Protein AF-A0A259NMN5-F1 (afdb_monomer_lite)

Sequence (43 aa):
MRVLLVEDTVGLGEAVRDQIADDGHAVDWVQTLGFAEASVRTT

Radius of gyration: 10.35 Å; chains: 1; bounding box: 25×16×24 Å

Foldseek 3Di:
DEEEAAALDPVVQVVVCVVCVVVVYHYHYDNDPVVVVVVVVVD

Structure (mmCIF, N/CA/C/O backbone):
data_AF-A0A259NMN5-F1
#
_entry.id   AF-A0A259NMN5-F1
#
loop_
_atom_site.group_PDB
_atom_site.id
_atom_site.type_symbol
_atom_site.label_atom_id
_atom_site.label_alt_id
_atom_site.label_comp_id
_atom_site.label_asym_id
_atom_site.label_entity_id
_atom_site.label_seq_id
_atom_site.pdbx_PDB_ins_code
_atom_site.Cartn_x
_atom_site.Cartn_y
_atom_site.Cartn_z
_atom_site.occupancy
_atom_site.B_iso_or_equiv
_atom_site.auth_seq_id
_atom_site.auth_comp_id
_atom_site.auth_asym_id
_atom_site.auth_atom_id
_atom_site.pdbx_PDB_model_num
ATOM 1 N N . MET A 1 1 ? -8.257 -7.427 -3.388 1.00 68.62 1 MET 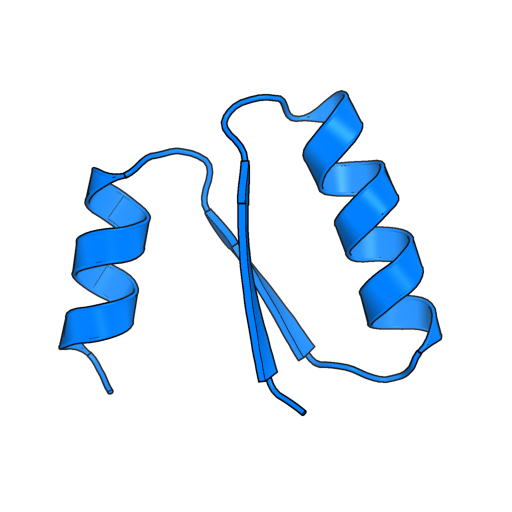A N 1
ATOM 2 C CA . MET A 1 1 ? -8.230 -7.238 -1.916 1.00 68.62 1 MET A CA 1
ATOM 3 C C . MET A 1 1 ? -7.504 -5.930 -1.603 1.00 68.62 1 MET A C 1
ATOM 5 O O . MET A 1 1 ? -6.877 -5.401 -2.516 1.00 68.62 1 MET A O 1
ATOM 9 N N . ARG A 1 2 ? -7.639 -5.365 -0.393 1.00 76.94 2 ARG A N 1
ATOM 10 C CA . ARG A 1 2 ? -6.923 -4.138 0.016 1.00 76.94 2 ARG A CA 1
ATOM 11 C C . ARG A 1 2 ? -5.764 -4.498 0.939 1.00 76.94 2 ARG A C 1
ATOM 13 O O . ARG A 1 2 ? -5.978 -5.237 1.895 1.00 76.94 2 ARG A O 1
ATOM 20 N N . VAL A 1 3 ? -4.569 -4.005 0.631 1.00 80.25 3 VAL A N 1
ATOM 21 C CA . VAL A 1 3 ? -3.334 -4.290 1.373 1.00 80.25 3 VAL A CA 1
ATOM 22 C C . VAL A 1 3 ? -2.758 -2.972 1.879 1.00 80.25 3 VAL A C 1
ATOM 24 O O . VAL A 1 3 ? -2.546 -2.054 1.094 1.00 80.25 3 VAL A O 1
ATOM 27 N N . LEU A 1 4 ? -2.503 -2.875 3.184 1.00 81.62 4 LEU A N 1
ATOM 28 C CA . LEU A 1 4 ? -1.787 -1.744 3.773 1.00 81.62 4 LEU A CA 1
ATOM 29 C C . LEU A 1 4 ? -0.301 -2.107 3.838 1.00 81.62 4 LEU A C 1
ATOM 31 O O . LEU A 1 4 ? 0.085 -2.995 4.598 1.00 81.62 4 LEU A O 1
ATOM 35 N N . LEU A 1 5 ? 0.517 -1.440 3.031 1.00 79.88 5 LEU A N 1
ATOM 36 C CA . LEU A 1 5 ? 1.965 -1.600 3.023 1.00 79.88 5 LEU A CA 1
ATOM 37 C C . LEU A 1 5 ? 2.581 -0.542 3.941 1.00 79.88 5 LEU A C 1
ATOM 39 O O . LEU A 1 5 ? 2.410 0.652 3.708 1.00 79.88 5 LEU A O 1
ATOM 43 N N . VAL A 1 6 ? 3.300 -0.967 4.978 1.00 82.12 6 VAL A N 1
ATOM 44 C CA . VAL A 1 6 ? 3.991 -0.065 5.910 1.00 82.12 6 VAL A CA 1
ATOM 45 C C . VAL A 1 6 ? 5.490 -0.242 5.717 1.00 82.12 6 VAL A C 1
ATOM 47 O O . VAL A 1 6 ? 6.069 -1.169 6.268 1.00 82.12 6 VAL A O 1
ATOM 50 N N . GLU A 1 7 ? 6.110 0.627 4.924 1.00 84.44 7 GLU A N 1
ATOM 51 C CA . GLU A 1 7 ? 7.528 0.515 4.558 1.00 84.44 7 GLU A CA 1
ATOM 52 C C . GLU A 1 7 ? 8.194 1.891 4.587 1.00 84.44 7 GLU A C 1
ATOM 54 O O . GLU A 1 7 ? 7.805 2.774 3.825 1.00 84.44 7 GLU A O 1
ATOM 59 N N . ASP A 1 8 ? 9.204 2.057 5.445 1.00 79.00 8 ASP A N 1
ATOM 60 C CA . ASP A 1 8 ? 9.962 3.309 5.646 1.00 79.00 8 ASP A CA 1
ATOM 61 C C . ASP A 1 8 ? 10.922 3.611 4.478 1.00 79.00 8 ASP A C 1
ATOM 63 O O . ASP A 1 8 ? 11.275 4.756 4.210 1.00 79.00 8 ASP A O 1
ATOM 67 N N . THR A 1 9 ? 11.307 2.580 3.718 1.00 81.12 9 THR A N 1
ATOM 68 C CA . THR A 1 9 ? 12.225 2.713 2.583 1.00 81.12 9 THR A CA 1
ATOM 69 C C . THR A 1 9 ? 11.473 2.810 1.259 1.00 81.12 9 THR A C 1
ATOM 71 O O . THR A 1 9 ? 10.865 1.841 0.806 1.00 81.12 9 THR A O 1
ATOM 74 N N . VAL A 1 10 ? 11.612 3.955 0.583 1.00 77.75 10 VAL A N 1
ATOM 75 C CA . VAL A 1 10 ? 10.964 4.241 -0.711 1.00 77.75 10 VAL A CA 1
ATOM 76 C C . VAL A 1 10 ? 11.271 3.186 -1.773 1.00 77.75 10 VAL A C 1
ATOM 78 O O . VAL A 1 10 ? 10.351 2.655 -2.382 1.00 77.75 10 VAL A O 1
ATOM 81 N N . GLY A 1 11 ? 12.543 2.817 -1.947 1.00 85.06 11 GLY A N 1
ATOM 82 C CA . GLY A 1 11 ? 12.938 1.876 -3.003 1.00 85.06 11 GLY A CA 1
ATOM 83 C C . GLY A 1 11 ? 12.369 0.463 -2.832 1.00 85.06 11 GLY A C 1
ATOM 84 O O . GLY A 1 11 ? 12.077 -0.203 -3.821 1.00 85.06 11 GLY A O 1
ATOM 85 N N . LEU A 1 12 ? 12.177 0.009 -1.589 1.00 81.75 12 LEU A N 1
ATOM 86 C CA . LEU A 1 12 ? 11.554 -1.288 -1.313 1.00 81.75 12 LEU A CA 1
ATOM 87 C C . LEU A 1 12 ? 10.026 -1.190 -1.418 1.00 81.75 12 LEU A C 1
ATOM 89 O O . LEU A 1 12 ? 9.390 -2.064 -2.006 1.00 81.75 12 LEU A O 1
ATOM 93 N N . GLY A 1 13 ? 9.450 -0.097 -0.908 1.00 83.56 13 GLY A N 1
ATOM 94 C CA . GLY A 1 13 ? 8.017 0.174 -0.970 1.00 83.56 13 GLY A CA 1
ATOM 95 C C . GLY A 1 13 ? 7.488 0.274 -2.400 1.00 83.56 13 GLY A C 1
ATOM 96 O O . GLY A 1 13 ? 6.432 -0.282 -2.692 1.00 83.56 13 GLY A O 1
ATOM 97 N N . GLU A 1 14 ? 8.233 0.907 -3.312 1.00 84.56 14 GLU A N 1
ATOM 98 C CA . GLU A 1 14 ? 7.864 0.984 -4.730 1.00 84.56 14 GLU A CA 1
ATOM 99 C C . GLU A 1 14 ? 7.832 -0.394 -5.396 1.00 84.56 14 GLU A C 1
ATOM 101 O O . GLU A 1 14 ? 6.843 -0.716 -6.049 1.00 84.56 14 GLU A O 1
ATOM 106 N N . ALA A 1 15 ? 8.844 -1.240 -5.171 1.00 87.25 15 ALA A N 1
ATOM 107 C CA . ALA A 1 15 ? 8.894 -2.584 -5.750 1.00 87.25 15 ALA A CA 1
ATOM 108 C C . ALA A 1 15 ? 7.739 -3.479 -5.262 1.00 87.25 15 ALA A C 1
ATOM 110 O O . ALA A 1 15 ? 7.129 -4.207 -6.043 1.00 87.25 15 ALA A O 1
ATOM 1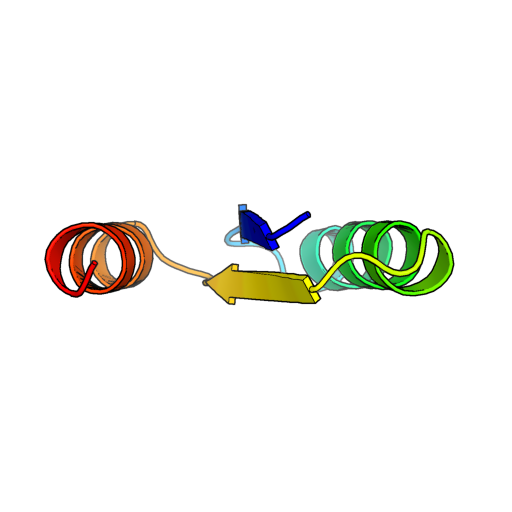11 N N . VAL A 1 16 ? 7.409 -3.405 -3.969 1.00 84.06 16 VAL A N 1
ATOM 112 C CA . VAL A 1 16 ? 6.306 -4.183 -3.386 1.00 84.06 16 VAL A CA 1
ATOM 113 C C . VAL A 1 16 ? 4.949 -3.644 -3.847 1.00 84.06 16 VAL A C 1
ATOM 115 O O . VAL A 1 16 ? 4.055 -4.425 -4.170 1.00 84.06 16 VAL A O 1
ATOM 118 N N . ARG A 1 17 ? 4.787 -2.318 -3.930 1.00 84.12 17 ARG A N 1
ATOM 119 C CA . ARG A 1 17 ? 3.574 -1.686 -4.466 1.00 84.12 17 ARG A CA 1
ATOM 120 C C . ARG A 1 17 ? 3.323 -2.076 -5.916 1.00 84.12 17 ARG A C 1
ATOM 122 O O . ARG A 1 17 ? 2.178 -2.369 -6.247 1.00 84.12 17 ARG A O 1
ATOM 129 N N . ASP A 1 18 ? 4.356 -2.045 -6.750 1.00 86.00 18 ASP A N 1
ATOM 130 C CA . ASP A 1 18 ? 4.257 -2.370 -8.173 1.00 86.00 18 ASP A CA 1
ATOM 131 C C . ASP A 1 18 ? 3.766 -3.813 -8.360 1.00 86.00 18 ASP A C 1
ATOM 133 O O . ASP A 1 18 ? 2.775 -4.046 -9.046 1.00 86.00 18 ASP A O 1
ATOM 137 N N . GLN A 1 19 ? 4.334 -4.755 -7.600 1.00 84.81 19 GLN A N 1
ATOM 138 C CA . GLN A 1 19 ? 3.910 -6.157 -7.615 1.00 84.81 19 GLN A CA 1
ATOM 139 C C . GLN A 1 19 ? 2.453 -6.359 -7.162 1.00 84.81 19 GLN A C 1
ATOM 141 O O . GLN A 1 19 ? 1.718 -7.130 -7.773 1.00 84.81 19 GLN A O 1
ATOM 146 N N . ILE A 1 20 ? 2.017 -5.681 -6.092 1.00 84.00 20 ILE A N 1
ATOM 147 C CA . ILE A 1 20 ? 0.642 -5.801 -5.564 1.00 84.00 20 ILE A CA 1
ATOM 148 C C . ILE A 1 20 ? -0.374 -5.145 -6.515 1.00 84.00 20 ILE A C 1
ATOM 150 O O . ILE A 1 20 ? -1.502 -5.626 -6.652 1.00 84.00 20 ILE A O 1
ATOM 154 N N . ALA A 1 21 ? 0.015 -4.047 -7.167 1.00 83.88 21 ALA A N 1
ATOM 155 C CA . ALA A 1 21 ? -0.806 -3.378 -8.166 1.00 83.88 21 ALA A CA 1
ATOM 156 C C . ALA A 1 21 ? -0.967 -4.233 -9.434 1.00 83.88 21 ALA A C 1
ATOM 158 O O . ALA A 1 21 ? -2.074 -4.284 -9.975 1.00 83.88 21 ALA A O 1
ATOM 159 N N . ASP A 1 22 ? 0.088 -4.935 -9.860 1.00 83.94 22 ASP A N 1
ATOM 160 C CA . ASP A 1 22 ? 0.053 -5.877 -10.989 1.00 83.94 22 ASP A CA 1
ATOM 161 C C . ASP A 1 22 ? -0.897 -7.062 -10.716 1.00 83.94 22 ASP A C 1
ATOM 163 O O . ASP A 1 22 ? -1.678 -7.458 -11.579 1.00 83.94 22 ASP A O 1
ATOM 167 N N . ASP A 1 23 ? -0.968 -7.520 -9.460 1.00 81.94 23 ASP A N 1
ATOM 168 C CA . ASP A 1 23 ? -1.946 -8.512 -8.973 1.00 81.94 23 ASP A CA 1
ATOM 169 C C . ASP A 1 23 ? -3.406 -7.984 -8.916 1.00 81.94 23 ASP A C 1
ATOM 171 O O . ASP A 1 23 ? -4.343 -8.692 -8.530 1.00 81.94 23 ASP A O 1
ATOM 175 N N . GLY A 1 24 ? -3.645 -6.718 -9.283 1.00 82.62 24 GLY A N 1
ATOM 176 C CA . GLY A 1 24 ? -4.973 -6.098 -9.268 1.00 82.62 24 GLY A CA 1
ATOM 177 C C . GLY A 1 24 ? -5.495 -5.831 -7.854 1.00 82.62 24 GLY A C 1
ATOM 178 O O . GLY A 1 24 ? -6.708 -5.839 -7.601 1.00 82.62 24 GLY A O 1
ATOM 179 N N . HIS A 1 25 ? -4.596 -5.645 -6.888 1.00 82.06 25 HIS A N 1
ATOM 180 C CA . HIS A 1 25 ? -4.937 -5.311 -5.511 1.00 82.06 25 HIS A CA 1
ATOM 181 C C . HIS A 1 25 ? -4.689 -3.829 -5.228 1.00 82.06 25 HIS A C 1
ATOM 183 O O . HIS A 1 25 ? -3.731 -3.221 -5.694 1.00 82.06 25 HIS A O 1
ATOM 189 N N . ALA A 1 26 ? -5.587 -3.224 -4.451 1.00 77.56 26 ALA A N 1
ATOM 190 C CA . ALA A 1 26 ? -5.430 -1.839 -4.035 1.00 77.56 26 ALA A CA 1
ATOM 191 C C . ALA A 1 26 ? -4.457 -1.797 -2.852 1.00 77.56 26 ALA A C 1
ATOM 193 O O . ALA A 1 26 ? -4.737 -2.404 -1.813 1.00 77.56 26 ALA A O 1
ATOM 194 N N . VAL A 1 27 ? -3.326 -1.112 -3.031 1.00 82.62 27 VAL A N 1
ATOM 195 C CA . VAL A 1 27 ? -2.297 -0.968 -2.000 1.00 82.62 27 VAL A CA 1
ATOM 196 C C . VAL A 1 27 ? -2.279 0.457 -1.457 1.00 82.62 27 VAL A C 1
ATOM 198 O O . VAL A 1 27 ? -2.137 1.422 -2.210 1.00 82.62 27 VAL A O 1
ATOM 201 N N . ASP A 1 28 ? -2.417 0.579 -0.144 1.00 82.94 28 ASP A N 1
ATOM 202 C CA . ASP A 1 28 ? -2.225 1.824 0.588 1.00 82.94 28 ASP A CA 1
ATOM 203 C C . ASP A 1 28 ? -0.826 1.771 1.198 1.00 82.94 28 ASP A C 1
ATOM 205 O O . ASP A 1 28 ? -0.571 0.995 2.118 1.00 82.94 28 ASP A O 1
ATOM 209 N N . TRP A 1 29 ? 0.110 2.537 0.637 1.00 80.88 29 TRP A N 1
ATOM 210 C CA . TRP A 1 29 ? 1.490 2.565 1.115 1.00 80.88 29 TRP A CA 1
ATOM 211 C C . TRP A 1 29 ? 1.724 3.757 2.041 1.00 80.88 29 TRP A C 1
ATOM 213 O O . TRP A 1 29 ? 1.493 4.910 1.672 1.00 80.88 29 TRP A O 1
ATOM 223 N N . VAL A 1 30 ? 2.207 3.469 3.247 1.00 78.88 30 VAL A N 1
ATOM 224 C CA . VAL A 1 30 ? 2.552 4.452 4.273 1.00 78.88 30 VAL A CA 1
ATOM 225 C C . VAL A 1 30 ? 3.992 4.245 4.742 1.00 78.88 30 VAL A C 1
ATOM 227 O O . VAL A 1 30 ? 4.435 3.121 4.955 1.00 78.88 30 VAL A O 1
ATOM 230 N N . GLN A 1 31 ? 4.729 5.343 4.919 1.00 76.56 31 GLN A N 1
ATOM 231 C CA . GLN A 1 31 ? 6.162 5.309 5.252 1.00 76.56 31 GLN A CA 1
ATOM 232 C C . GLN A 1 31 ? 6.458 5.366 6.754 1.00 76.56 31 GLN A C 1
ATOM 234 O O . GLN A 1 31 ? 7.600 5.257 7.167 1.00 76.56 31 GLN A O 1
ATOM 239 N N . THR A 1 32 ? 5.448 5.561 7.601 1.00 73.56 32 THR A N 1
ATOM 240 C CA . THR A 1 32 ? 5.652 5.709 9.048 1.00 73.56 32 THR A CA 1
ATOM 241 C C . THR A 1 32 ? 4.566 5.001 9.840 1.00 73.56 32 THR A C 1
ATOM 243 O O . THR A 1 32 ? 3.389 5.022 9.468 1.00 73.56 32 THR A O 1
ATOM 246 N N . LEU A 1 33 ? 4.954 4.430 10.987 1.00 66.81 33 LEU A N 1
ATOM 247 C CA . LEU A 1 33 ? 4.035 3.757 11.912 1.00 66.81 33 LEU A CA 1
ATOM 248 C C . LEU A 1 33 ? 2.874 4.671 12.342 1.00 66.81 33 LEU A C 1
ATOM 250 O O . LEU A 1 33 ? 1.745 4.209 12.461 1.00 66.81 33 LEU A O 1
ATOM 254 N N . GLY A 1 34 ? 3.126 5.977 12.495 1.00 67.56 34 GLY A N 1
ATOM 255 C CA . GLY A 1 34 ? 2.089 6.961 12.825 1.00 67.56 34 GLY A CA 1
ATOM 256 C C . GLY A 1 34 ? 1.007 7.099 11.745 1.00 67.56 34 GLY A C 1
ATOM 257 O O . GLY A 1 34 ? -0.170 7.242 12.067 1.00 67.56 34 GLY A O 1
ATOM 258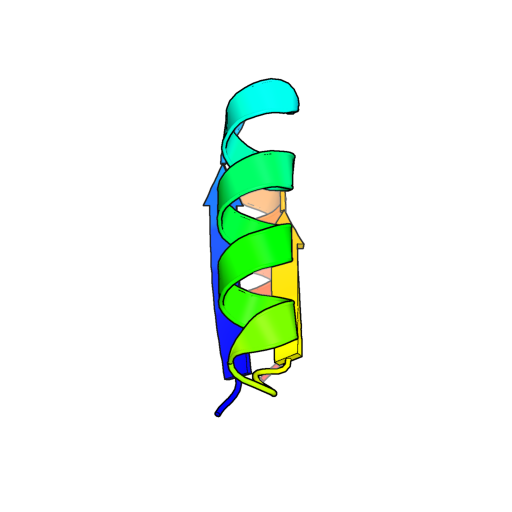 N N . PHE A 1 35 ? 1.375 6.987 10.464 1.00 65.31 35 PHE A N 1
ATOM 259 C CA . PHE A 1 35 ? 0.412 6.966 9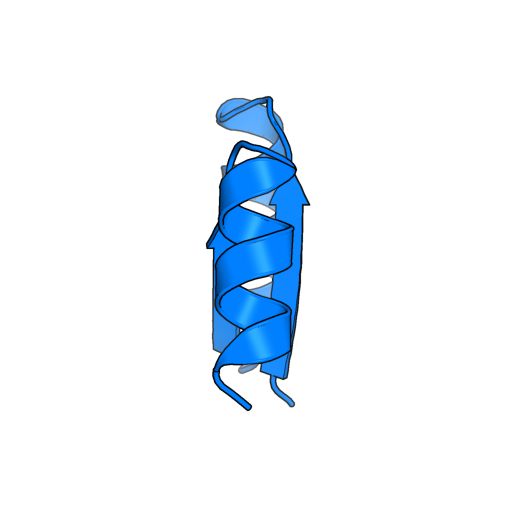.358 1.00 65.31 35 PHE A CA 1
ATOM 260 C C . PHE A 1 35 ? -0.317 5.620 9.240 1.00 65.31 35 PHE A C 1
ATOM 262 O O . PHE A 1 35 ? -1.503 5.593 8.896 1.00 65.31 35 PHE A O 1
ATOM 269 N N . ALA A 1 36 ? 0.353 4.512 9.574 1.00 64.12 36 ALA A N 1
ATOM 270 C CA . ALA A 1 36 ? -0.289 3.201 9.671 1.00 64.12 36 ALA A CA 1
ATOM 271 C C . ALA A 1 36 ? -1.375 3.197 10.763 1.00 64.12 36 ALA A C 1
ATOM 273 O O . ALA A 1 36 ? -2.504 2.770 10.523 1.00 64.12 36 ALA A O 1
ATOM 274 N N . GLU A 1 37 ? -1.078 3.773 11.930 1.00 67.50 37 GLU A N 1
ATOM 275 C CA . GLU A 1 37 ? -2.018 3.917 13.047 1.00 67.50 37 GLU A CA 1
ATOM 276 C C . GLU A 1 37 ? -3.202 4.855 12.753 1.00 67.50 37 GLU A C 1
ATOM 278 O O . GLU A 1 37 ? -4.265 4.714 13.362 1.00 67.50 37 GLU A O 1
ATOM 283 N N . ALA A 1 38 ? -3.037 5.833 11.858 1.00 65.62 38 ALA A N 1
ATOM 284 C CA . ALA A 1 38 ? -4.124 6.700 11.400 1.00 65.62 38 ALA A CA 1
ATOM 285 C C . ALA A 1 38 ? -5.031 5.985 10.382 1.00 65.62 38 ALA A C 1
ATOM 287 O O . ALA A 1 38 ? -6.255 6.113 10.441 1.00 65.62 38 ALA A O 1
ATOM 288 N N . SER A 1 39 ? -4.441 5.183 9.491 1.00 62.31 39 SER A N 1
ATOM 289 C CA . SER A 1 39 ? -5.177 4.420 8.475 1.00 62.31 39 SER A CA 1
ATOM 290 C C . SER A 1 39 ? -6.005 3.288 9.090 1.00 62.31 39 SER A C 1
ATOM 292 O O . SER A 1 39 ? -7.174 3.131 8.748 1.00 62.31 39 SER A O 1
ATOM 294 N N . VAL A 1 40 ? -5.450 2.561 10.070 1.00 66.88 40 VAL A N 1
ATOM 295 C CA . VAL A 1 40 ? -6.168 1.494 10.799 1.00 66.88 40 VAL A CA 1
ATOM 296 C C . VAL A 1 40 ? -7.364 2.036 11.593 1.00 66.88 40 VAL A C 1
ATOM 298 O O . VAL A 1 40 ? -8.370 1.353 11.733 1.00 66.88 40 VAL A O 1
ATOM 301 N N . ARG A 1 41 ? -7.283 3.270 12.100 1.00 66.69 41 ARG A N 1
ATOM 302 C CA . ARG A 1 41 ? -8.314 3.872 12.968 1.00 66.69 41 ARG A CA 1
ATOM 303 C C . ARG A 1 41 ? -9.473 4.509 12.200 1.00 66.69 41 ARG A C 1
ATOM 305 O O . ARG A 1 41 ? -10.470 4.878 12.810 1.00 66.69 41 ARG A O 1
ATOM 312 N N . THR A 1 42 ? -9.315 4.672 10.888 1.00 58.75 42 THR A N 1
ATOM 313 C CA . THR A 1 42 ? -10.301 5.316 10.004 1.00 58.75 42 THR A CA 1
ATOM 314 C C . THR A 1 42 ? -11.148 4.284 9.234 1.00 58.75 42 THR A C 1
ATOM 316 O O . THR A 1 42 ? -11.917 4.661 8.354 1.00 58.75 42 THR A O 1
ATOM 319 N N . THR A 1 43 ? -11.020 2.990 9.555 1.00 51.06 43 THR A N 1
ATOM 320 C CA . THR A 1 43 ? -11.850 1.893 9.017 1.00 51.06 43 THR A CA 1
ATOM 321 C C . THR A 1 43 ? -12.901 1.479 10.036 1.00 51.06 43 THR A C 1
ATOM 323 O O . THR A 1 43 ? -14.062 1.275 9.620 1.00 51.06 43 THR A O 1
#

Secondary structure (DSSP, 8-state):
-EEEEE-S-HHHHHHHHHHHHHTT-EEEEESSHHHHHHHHHT-

pLDDT: mean 76.91, std 8.65, range [51.06, 87.25]

=== Feature glossary ===
The features interleaved in this record are:

— What the protein is —

Sequence gives the chain of amino acids in standard one-letter code (A=alanine, C=cysteine, …, Y=tyrosine), read N→C. It is the only feature that is directly encoded by the gene; all structural features are derived from the folded form of this sequence.

Database cross-references. InterPro integrates a dozen domain/family signature databases into unified entries with residue-range hits. GO terms attach function/process/location labels with evidence codes. CATH codes position the fold in a four-level structural taxonomy. Organism is the NCBI-taxonomy species name.

— Where its atoms are —

Atomic coordinates in PDBx/mmCIF format — the same representation the Protein Data Bank distributes. Each line of the _atom_site loop places one backbone atom in Cartesian space (units: ångströms, origin: arbitrary).

The six renders are orthographic views along the three Cartesian axes in both directions. Representation (cartoon, sticks, or surface) and color scheme (sequence-rainbow or by-chain) vary across proteins so the training set covers all the common visualization conventions.

— Local backbone conformation —

Eight-state secondary structure (DSSP): H is the canonical α-helix, G the tighter 3₁₀-helix, I the wider π-helix; E/B are β-structure, T and S are turns and bends, and '-' is everything else. DSSP derives these from the pattern of main-chain N–H···O=C hydrogen bonds, not from the sequence.

P-SEA three-state annotation labels each residue as helix, strand, or coil based purely on the geometry of the Cα trace. It serves as a fallback when the full backbone (and thus DSSP) is unavailable.

The φ/ψ torsion pair specifies the backbone conformation at each residue. φ rotates about the N–Cα bond, ψ about the Cα–C bond. Steric clashes forbid most of the (φ, ψ) plane — the allowed regions (α-helix basin, β-sheet basin, left-handed helix) are the Ramachandran-allowed regions.

— Global shape and packing —

The geometric summary reports three shape descriptors. Rg (radius of gyration) measures how spread out the Cα atoms are about their centre of mass; c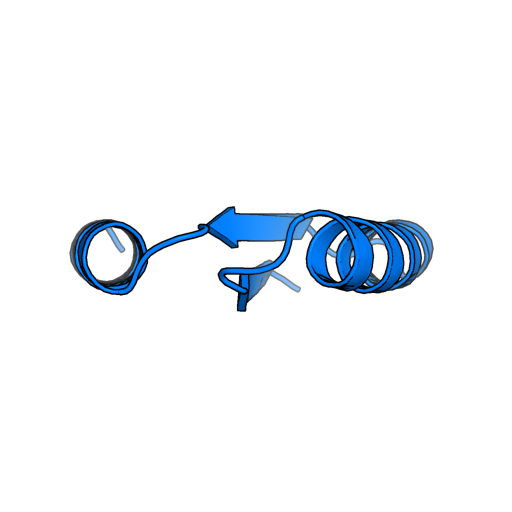ompact globular proteins have small Rg, elongated or unfolded ones large. Cα contacts (<8 Å, |i−j|>4) count long-range residue pairs in spatial proximity — high for tightly packed folds, near zero for rods or random coil. The bounding-box extents give the protein's footprint along x, y, z in Å.

Solvent-accessible surface area (SASA) is the area in Å² traced out by the centre of a 1.4 Å probe sphere (a water molecule) rolled over the protein's van der Waals surface (Shrake–Rupley / Lee–Richards construction). Buried residues have near-zero SASA; fully exposed residues can exceed 200 Å². The total SASA scales roughly with the number of surface residues.

The contact map is a binary N×N matrix image: pixel (i, j) is dark where Cα_i and Cα_j are within 8 Å and |i−j|>4. Because the |i−j|>4 filter removes local helical contacts, off-diagonal stripes parallel to the main diagonal indicate parallel β-sheets; stripes perpendicular to it indicate antiparallel β-sheets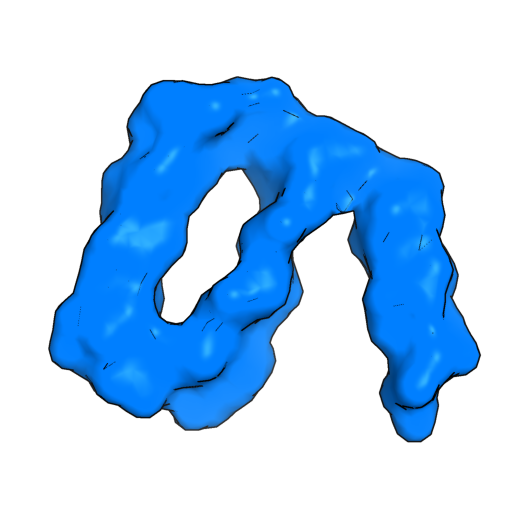. The Ramachandran plot scatters every residue's (φ, ψ) pair against the sterically allowed regions. The PAE heatmap renders the predicted-aligned-error matrix.

— Structural neighborhood —

3Di is Foldseek's structural alphabet. Each residue is assigned one of twenty discrete states based on how its Cα sits relative to its spatial (not sequential) neighbors. Aligning 3Di strings finds structural homologs roughly as well as full 3D superposition, but orders of magnitude faster.

Nearest PDB neighbors are the top structural matches found by Foldseek when searching this structure against the entire Protein Data Bank. Each hit reports a TM-score (0 to 1; >0.5 almost always implies the same fold) and an E-value. These are *structural* homologs — they may share no detectable sequence similarity.

— Confidence and disorder —

For AlphaFold models, the B-factor field carries pLDDT — the model's own estimate of local accuracy on a 0–100 scale. Regions with pLDDT<50 should be treated as essentially unmodeled; they often correspond to intrinsically disordered segments.

Crystallographic B-factors measure how much each atom's electron density is smeared out, in Å². They rise in mobile loops and surface residues and fall in the buried interior. In AlphaFold models this column is repurposed to hold pLDDT instead.

Predicted aligned error is AlphaFold's pairwise confidence. Unlike pLDDT (per-residue), PAE is per-residue-pair and captures whether two parts of the structure are correctly placed relative to each other. Units are ångströms of expected positional error.